Protein AF-A0A5P9HQ64-F1 (afdb_monomer_lite)

Sequence (130 aa):
MGKFKMFSIVISSLVLLVIVGFGIFNWFSKGFIDLNAMFAGAIAVGWLFNALTWGDINGDETKDELDKHIQTQSAKIGYFILMTLAFLILVITEGVGNLNDIQNVPLAVVVFLSLAVLPVTEFFYARKFR

Radius of gyration: 19.6 Å; chains: 1; bounding box: 59×18×57 Å

Secondary structure (DSSP, 8-state):
--HHHHHHHHHHHHHHHHHHHHHHHHHHHHSS--HHHHHHHHHHHHHHHHHHHT-SSS--SS--HHHHHHHHHHHHHHHHHHHHHHHHHHHHHHTSS-GGG-S-HHHHHHHHHHHHHHHHHHHHHHTT--

pLDDT: mean 86.9, std 10.73, range [52.25, 96.81]

Foldseek 3Di:
DDPQLVVQLVVLVVQLCVLVVVQVVCCVPVVDGDPVSVVSNVVSVVSNVCSVVQVDPVHDPPCDPVNVVCVVVVVVVVLVVVLVVLVVVQCVVQPPPDPVSRPPVVSVVVNVVSVVVVVVVVVVVVVVVD

Structure (mmCIF, N/CA/C/O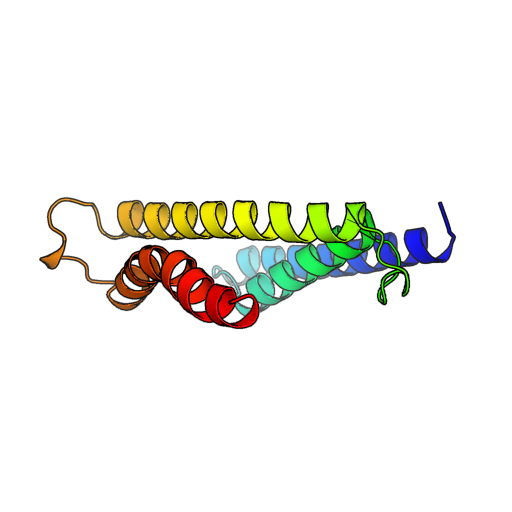 backbone):
data_AF-A0A5P9HQ64-F1
#
_entry.id   AF-A0A5P9HQ64-F1
#
loop_
_atom_site.group_PDB
_atom_site.id
_atom_site.type_symbol
_atom_site.label_atom_id
_atom_site.label_alt_id
_atom_site.label_comp_id
_atom_site.label_asym_id
_atom_site.label_entity_id
_atom_site.label_seq_id
_atom_site.pdbx_PDB_ins_code
_atom_site.Cartn_x
_atom_site.Cartn_y
_atom_site.Cartn_z
_atom_site.occupancy
_atom_site.B_iso_or_equiv
_atom_site.auth_seq_id
_atom_site.auth_comp_id
_atom_site.auth_asym_id
_atom_site.auth_atom_id
_atom_site.pdbx_PDB_model_num
ATOM 1 N N . MET A 1 1 ? -3.691 10.410 26.254 1.00 58.62 1 MET A N 1
ATOM 2 C CA . MET A 1 1 ? -3.424 9.267 25.353 1.00 58.62 1 MET A CA 1
ATOM 3 C C . MET A 1 1 ? -3.371 8.009 26.205 1.00 58.62 1 MET A C 1
ATOM 5 O O . MET A 1 1 ? -2.627 8.008 27.179 1.00 58.62 1 MET A O 1
ATOM 9 N N . GLY A 1 2 ? -4.204 7.001 25.932 1.00 71.75 2 GLY A N 1
ATOM 10 C CA . GLY A 1 2 ? -4.198 5.761 26.718 1.00 71.75 2 GLY A CA 1
ATOM 11 C C . GLY A 1 2 ? -2.828 5.080 26.650 1.00 71.75 2 GLY A C 1
ATOM 12 O O . GLY A 1 2 ? -2.192 5.092 25.595 1.00 71.75 2 GLY A O 1
ATOM 13 N N . LYS A 1 3 ? -2.364 4.497 27.763 1.00 75.12 3 LYS A N 1
ATOM 14 C CA . LYS A 1 3 ? -1.051 3.826 27.838 1.00 75.12 3 LYS A CA 1
ATOM 15 C C . LYS A 1 3 ? -0.892 2.749 26.749 1.00 75.12 3 LYS A C 1
ATOM 17 O O . LYS A 1 3 ? 0.183 2.624 26.176 1.00 75.12 3 LYS A O 1
ATOM 22 N N . PHE A 1 4 ? -1.981 2.053 26.408 1.00 77.44 4 PHE A N 1
ATOM 23 C CA . PHE A 1 4 ? -2.025 1.039 25.349 1.00 77.44 4 PHE A CA 1
ATOM 24 C C . PHE A 1 4 ? -1.815 1.619 23.939 1.00 77.44 4 PHE A C 1
ATOM 26 O O . PHE A 1 4 ? -0.971 1.134 23.191 1.00 77.44 4 PHE A O 1
ATOM 33 N N . LYS A 1 5 ? -2.488 2.731 23.609 1.00 79.12 5 LYS A N 1
ATOM 34 C CA . LYS A 1 5 ? -2.316 3.433 22.325 1.00 79.12 5 LYS A CA 1
ATOM 35 C C . LYS A 1 5 ? -0.879 3.925 22.134 1.00 79.12 5 LYS A C 1
ATOM 37 O O . LYS A 1 5 ? -0.299 3.749 21.068 1.00 79.12 5 LYS A O 1
ATOM 42 N N . MET A 1 6 ? -0.287 4.511 23.178 1.00 85.25 6 MET A N 1
ATOM 43 C CA . MET A 1 6 ? 1.111 4.956 23.140 1.00 85.25 6 MET A CA 1
ATOM 44 C C . MET A 1 6 ? 2.072 3.776 22.942 1.00 85.25 6 MET A C 1
ATOM 46 O O . MET A 1 6 ? 2.972 3.862 22.112 1.00 85.25 6 MET A O 1
ATOM 50 N N . PHE A 1 7 ? 1.845 2.661 23.639 1.00 87.19 7 PHE A N 1
ATOM 51 C CA . PHE A 1 7 ? 2.634 1.441 23.471 1.00 87.19 7 PHE A CA 1
ATOM 52 C C . PHE A 1 7 ? 2.555 0.883 22.039 1.00 87.19 7 PHE A C 1
ATOM 54 O O . PHE A 1 7 ? 3.591 0.604 21.437 1.00 87.19 7 PHE A O 1
ATOM 61 N N . SER A 1 8 ? 1.352 0.798 21.460 1.00 86.00 8 SER A N 1
ATOM 62 C CA . SER A 1 8 ? 1.141 0.307 20.089 1.00 86.00 8 SER A CA 1
ATOM 63 C C . SER A 1 8 ? 1.824 1.189 19.032 1.00 86.00 8 SER A C 1
ATOM 65 O O . SER A 1 8 ? 2.453 0.691 18.096 1.00 86.00 8 SER A O 1
ATOM 67 N N . ILE A 1 9 ? 1.799 2.513 19.206 1.00 89.88 9 ILE A N 1
ATOM 68 C CA . ILE A 1 9 ? 2.496 3.442 18.302 1.00 89.88 9 ILE A CA 1
ATOM 69 C C . ILE A 1 9 ? 4.015 3.309 18.426 1.00 89.88 9 ILE A C 1
ATOM 71 O O . ILE A 1 9 ? 4.710 3.277 17.411 1.00 89.88 9 ILE A O 1
ATOM 75 N N . VAL A 1 10 ? 4.547 3.198 19.646 1.00 92.50 10 VAL A N 1
ATOM 76 C CA . VAL A 1 10 ? 5.993 3.031 19.859 1.00 92.50 10 VAL A CA 1
ATOM 77 C C . VAL A 1 10 ? 6.478 1.722 19.240 1.00 92.50 10 VAL A C 1
ATOM 79 O O . VAL A 1 10 ? 7.481 1.724 18.527 1.00 92.50 10 VAL A O 1
ATOM 82 N N . ILE A 1 11 ? 5.759 0.616 19.454 1.00 91.56 11 ILE A N 1
ATOM 83 C CA . ILE A 1 11 ? 6.191 -0.692 18.954 1.00 91.56 11 ILE A CA 1
ATOM 84 C C . ILE A 1 11 ? 6.116 -0.767 17.425 1.00 91.56 11 ILE A C 1
ATOM 86 O O . ILE A 1 11 ? 7.073 -1.205 16.793 1.00 91.56 11 ILE A O 1
ATOM 90 N N . SER A 1 12 ? 5.037 -0.263 16.816 1.00 91.38 12 SER A N 1
ATOM 91 C CA . SER A 1 12 ? 4.899 -0.219 15.353 1.00 91.38 12 SER A CA 1
ATOM 92 C C . SER A 1 12 ? 5.935 0.706 14.707 1.00 91.38 12 SER A C 1
ATOM 94 O O . SER A 1 12 ? 6.507 0.352 13.676 1.00 91.38 12 SER A O 1
ATOM 96 N N . SER A 1 13 ? 6.263 1.833 15.348 1.00 93.62 13 SER A N 1
ATOM 97 C CA . SER A 1 13 ? 7.334 2.732 14.895 1.00 93.62 13 SER A CA 1
ATOM 98 C C . SER A 1 13 ? 8.706 2.059 14.946 1.00 93.62 13 SER A C 1
ATOM 100 O O . SER A 1 13 ? 9.470 2.152 13.988 1.00 93.62 13 SER A O 1
ATOM 102 N N . LEU A 1 14 ? 9.022 1.352 16.037 1.00 95.50 14 LEU A N 1
ATOM 103 C CA . LEU A 1 14 ? 10.284 0.617 16.168 1.00 95.50 14 LEU A CA 1
ATOM 104 C C . LEU A 1 14 ? 10.406 -0.486 15.114 1.00 95.50 14 LEU A C 1
ATOM 106 O O . LEU A 1 14 ? 11.445 -0.596 14.467 1.00 95.50 14 LEU A O 1
ATOM 110 N N . VAL A 1 15 ? 9.341 -1.263 14.900 1.00 94.75 15 VAL A N 1
ATOM 111 C CA . VAL A 1 15 ? 9.304 -2.303 13.860 1.00 94.75 15 VAL A CA 1
ATOM 112 C C . VAL A 1 15 ? 9.555 -1.697 12.479 1.00 94.75 15 VAL A C 1
ATOM 114 O O . VAL A 1 15 ? 10.394 -2.203 11.734 1.00 94.75 15 VAL A O 1
ATOM 117 N N . LEU A 1 16 ? 8.893 -0.582 12.155 1.00 95.00 16 LEU A N 1
ATOM 118 C CA . LEU A 1 16 ? 9.096 0.109 10.885 1.00 95.00 16 LEU A CA 1
ATOM 119 C C . LEU A 1 16 ? 10.544 0.597 10.725 1.00 95.00 16 LEU A C 1
ATOM 121 O O . LEU A 1 16 ? 11.143 0.374 9.675 1.00 95.00 16 LEU A O 1
ATOM 125 N N . LEU A 1 17 ? 11.127 1.210 11.761 1.00 95.94 17 LEU A N 1
ATOM 126 C CA . LEU A 1 17 ? 12.514 1.687 11.734 1.00 95.94 17 LEU A CA 1
ATOM 127 C C . LEU A 1 17 ? 13.515 0.551 11.506 1.00 95.94 17 LEU A C 1
ATOM 129 O O . LEU A 1 17 ? 14.457 0.721 10.734 1.00 95.94 17 LEU A O 1
ATOM 133 N N . VAL A 1 18 ? 13.304 -0.610 12.132 1.00 95.31 18 VAL A N 1
ATOM 134 C CA . VAL A 1 18 ? 14.163 -1.786 11.935 1.00 95.31 18 VAL A CA 1
ATOM 135 C C . VAL A 1 18 ? 14.054 -2.308 10.504 1.00 95.31 18 VAL A C 1
ATOM 137 O O . VAL A 1 18 ? 15.081 -2.549 9.873 1.00 95.31 18 VAL A O 1
ATOM 140 N N . ILE A 1 19 ? 12.838 -2.445 9.964 1.00 94.44 19 ILE A N 1
ATOM 141 C CA . ILE A 1 19 ? 12.629 -2.955 8.600 1.00 94.44 19 ILE A CA 1
ATOM 142 C C . ILE A 1 19 ? 13.217 -1.996 7.561 1.00 94.44 19 ILE A C 1
ATOM 144 O O . ILE A 1 19 ? 13.936 -2.430 6.661 1.00 94.44 19 ILE A O 1
ATOM 148 N N . VAL A 1 20 ? 12.960 -0.693 7.700 1.00 92.56 20 VAL A N 1
ATOM 149 C CA . VAL A 1 20 ? 13.500 0.333 6.797 1.00 92.56 20 VAL A CA 1
ATOM 150 C C . VAL A 1 20 ? 15.021 0.397 6.913 1.00 92.56 20 VAL A C 1
ATOM 152 O O . VAL A 1 20 ? 15.707 0.385 5.893 1.00 92.56 20 VAL A O 1
ATOM 155 N N . GLY A 1 21 ? 15.564 0.396 8.133 1.00 92.50 21 GLY A N 1
ATOM 156 C CA . GLY A 1 21 ? 17.007 0.386 8.370 1.00 92.50 21 GLY A CA 1
ATOM 157 C C . GLY A 1 21 ? 17.689 -0.840 7.762 1.00 92.50 21 GLY A C 1
ATOM 158 O O . GLY A 1 21 ? 18.706 -0.703 7.085 1.00 92.50 21 GLY A O 1
ATOM 159 N N . PHE A 1 22 ? 17.098 -2.026 7.924 1.00 91.06 22 PHE A N 1
ATOM 160 C CA . PHE A 1 22 ? 17.583 -3.263 7.310 1.00 91.06 22 PHE A CA 1
ATOM 161 C C . PHE A 1 22 ? 17.500 -3.224 5.779 1.00 91.06 22 PHE A C 1
ATOM 163 O O . PHE A 1 22 ? 18.450 -3.620 5.103 1.00 91.06 22 PHE A O 1
ATOM 170 N N . GLY A 1 23 ? 16.400 -2.708 5.224 1.00 91.00 23 GLY A N 1
ATOM 171 C CA . GLY A 1 23 ? 16.227 -2.541 3.781 1.00 91.00 23 GLY A CA 1
ATOM 172 C C . GLY A 1 23 ? 17.269 -1.599 3.176 1.00 91.00 23 GLY A C 1
ATOM 173 O O . GLY A 1 23 ? 17.914 -1.951 2.190 1.00 91.00 23 GLY A O 1
ATOM 174 N N . ILE A 1 24 ? 17.498 -0.443 3.808 1.00 91.88 24 ILE A N 1
ATOM 175 C CA . ILE A 1 24 ? 18.533 0.520 3.404 1.00 91.88 24 ILE A CA 1
ATOM 176 C C . ILE A 1 24 ? 19.921 -0.119 3.516 1.00 91.88 24 ILE A C 1
ATOM 178 O O . ILE A 1 24 ? 20.705 -0.050 2.572 1.00 91.88 24 ILE A O 1
ATOM 182 N N . PHE A 1 25 ? 20.222 -0.787 4.631 1.00 91.81 25 PHE A N 1
ATOM 183 C CA . PHE A 1 25 ? 21.504 -1.463 4.827 1.00 91.81 25 PHE A CA 1
ATOM 184 C C . PHE A 1 25 ? 21.769 -2.527 3.753 1.00 91.81 25 PHE A C 1
ATOM 186 O O . PHE A 1 25 ? 22.867 -2.576 3.194 1.00 91.81 25 PHE A O 1
ATOM 193 N N . ASN A 1 26 ? 20.768 -3.349 3.426 1.00 88.88 26 ASN A N 1
ATOM 194 C CA . ASN A 1 26 ? 20.869 -4.333 2.350 1.00 88.88 26 ASN A CA 1
ATOM 195 C C . ASN A 1 26 ? 21.079 -3.662 0.994 1.00 88.88 26 ASN A C 1
ATOM 197 O O . ASN A 1 26 ? 21.903 -4.141 0.219 1.00 88.88 26 ASN A O 1
ATOM 201 N N . TRP A 1 27 ? 20.390 -2.554 0.723 1.00 91.12 27 TRP A N 1
ATOM 202 C CA . TRP A 1 27 ? 20.550 -1.833 -0.534 1.00 91.12 27 TRP A CA 1
ATOM 203 C C . TRP A 1 27 ? 21.978 -1.302 -0.705 1.00 91.12 27 TRP A C 1
ATOM 205 O O . TRP A 1 27 ? 22.603 -1.568 -1.730 1.00 91.12 27 TRP A O 1
ATOM 215 N N . PHE A 1 28 ? 22.538 -0.652 0.319 1.00 92.25 28 PHE A N 1
ATOM 216 C CA . PHE A 1 28 ? 23.923 -0.164 0.283 1.00 92.25 28 PHE A CA 1
ATOM 217 C C . PHE A 1 28 ? 24.962 -1.292 0.248 1.00 92.25 28 PHE A C 1
ATOM 219 O O . PHE A 1 28 ? 25.985 -1.156 -0.417 1.00 92.25 28 PHE A O 1
ATOM 226 N N . SER A 1 29 ? 24.716 -2.403 0.946 1.00 91.25 29 SER A N 1
ATOM 227 C CA . SER A 1 29 ? 25.704 -3.485 1.079 1.00 91.25 29 SER A CA 1
ATOM 228 C C . SER A 1 29 ? 25.689 -4.468 -0.090 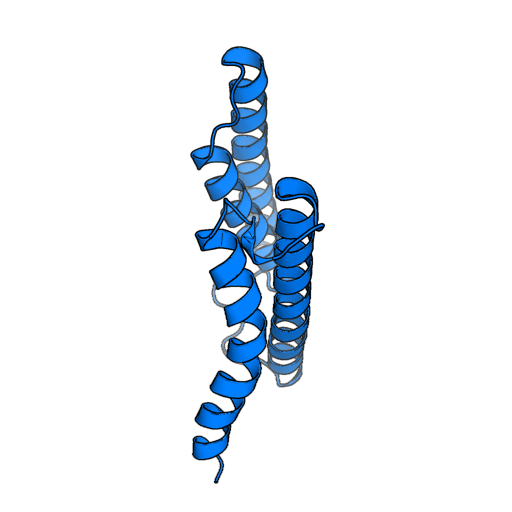1.00 91.25 29 SER A C 1
ATOM 230 O O . SER A 1 29 ? 26.729 -5.012 -0.451 1.00 91.25 29 SER A O 1
ATOM 232 N N . LYS A 1 30 ? 24.509 -4.743 -0.657 1.00 88.25 30 LYS A N 1
ATOM 233 C CA . LYS A 1 30 ? 24.304 -5.783 -1.679 1.00 88.25 30 LYS A CA 1
ATOM 234 C C . LYS A 1 30 ? 23.973 -5.212 -3.059 1.00 88.25 30 LYS A C 1
ATOM 236 O O . LYS A 1 30 ? 23.958 -5.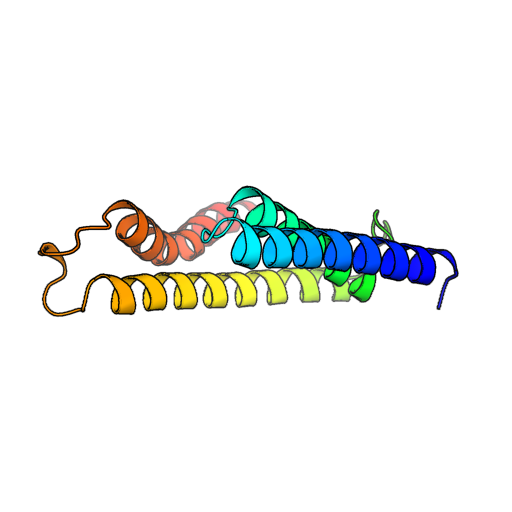965 -4.027 1.00 88.25 30 LYS A O 1
ATOM 241 N N . GLY A 1 31 ? 23.700 -3.910 -3.162 1.00 85.56 31 GLY A N 1
ATOM 242 C CA . GLY A 1 31 ? 23.452 -3.220 -4.430 1.00 85.56 31 GLY A CA 1
ATOM 243 C C . GLY A 1 31 ? 22.084 -3.489 -5.066 1.00 85.56 31 GLY A C 1
ATOM 244 O O . GLY A 1 31 ? 21.817 -2.974 -6.147 1.00 85.56 31 GLY A O 1
ATOM 245 N N . PHE A 1 32 ? 21.201 -4.253 -4.417 1.00 83.38 32 PHE A N 1
ATOM 246 C CA . PHE A 1 32 ? 19.833 -4.492 -4.879 1.00 83.38 32 PHE A CA 1
ATOM 247 C C . PHE A 1 32 ? 18.813 -4.173 -3.786 1.00 83.38 32 PHE A C 1
ATOM 249 O O . PHE A 1 32 ? 19.105 -4.252 -2.592 1.00 83.38 32 PHE A O 1
ATOM 256 N N . ILE A 1 33 ? 17.600 -3.822 -4.209 1.00 84.31 33 ILE A N 1
ATOM 257 C CA . ILE A 1 33 ? 16.481 -3.567 -3.305 1.00 84.31 33 ILE A CA 1
ATOM 258 C C . ILE A 1 33 ? 15.836 -4.905 -2.934 1.00 84.31 33 ILE A C 1
ATOM 260 O O . ILE A 1 33 ? 15.413 -5.669 -3.801 1.00 84.31 33 ILE A O 1
ATOM 264 N N . ASP A 1 34 ? 15.761 -5.189 -1.636 1.00 88.00 34 ASP A N 1
ATOM 265 C CA . ASP A 1 34 ? 15.133 -6.400 -1.113 1.00 88.00 34 ASP A CA 1
ATOM 266 C C . ASP A 1 34 ? 13.602 -6.249 -1.093 1.00 88.00 34 ASP A C 1
ATOM 268 O O . ASP A 1 34 ? 13.034 -5.546 -0.252 1.00 88.00 34 ASP A O 1
ATOM 272 N N . LEU A 1 35 ? 12.927 -6.927 -2.025 1.00 88.50 35 LEU A N 1
ATOM 273 C CA . LEU A 1 35 ? 11.465 -6.942 -2.139 1.00 88.50 35 LEU A CA 1
ATOM 274 C C . LEU A 1 35 ? 10.775 -7.444 -0.863 1.00 88.50 35 LEU A C 1
ATOM 276 O O . LEU A 1 35 ? 9.694 -6.955 -0.532 1.00 88.50 35 LEU A O 1
ATOM 280 N N . ASN A 1 36 ? 11.397 -8.360 -0.113 1.00 90.19 36 ASN A N 1
ATOM 281 C CA . ASN A 1 36 ? 10.828 -8.842 1.146 1.00 90.19 36 ASN A CA 1
ATOM 282 C C . ASN A 1 36 ? 10.810 -7.723 2.191 1.00 90.19 36 ASN A C 1
ATOM 284 O O . ASN A 1 36 ? 9.819 -7.554 2.902 1.00 90.19 36 ASN A O 1
ATOM 288 N N . ALA A 1 37 ? 11.876 -6.920 2.247 1.00 90.25 37 ALA A N 1
ATOM 289 C CA . ALA A 1 37 ? 11.947 -5.759 3.127 1.00 90.25 37 ALA A CA 1
ATOM 290 C C . ALA A 1 37 ? 10.948 -4.667 2.708 1.00 90.25 37 ALA A C 1
ATOM 292 O O . ALA A 1 37 ? 10.309 -4.069 3.573 1.00 90.25 37 ALA A O 1
ATOM 293 N N . MET A 1 38 ? 10.746 -4.442 1.401 1.00 90.94 38 MET A N 1
ATOM 294 C CA . MET A 1 38 ? 9.714 -3.514 0.909 1.00 90.94 38 MET A CA 1
ATOM 295 C C . MET A 1 38 ? 8.306 -3.965 1.304 1.00 90.94 38 MET A C 1
ATOM 297 O O . MET A 1 38 ? 7.514 -3.163 1.801 1.00 90.94 38 MET A O 1
ATOM 301 N N . PHE A 1 39 ? 8.000 -5.249 1.112 1.00 92.94 39 PHE A N 1
ATOM 302 C CA . PHE A 1 39 ? 6.700 -5.815 1.453 1.00 92.94 39 PHE A CA 1
ATOM 303 C C . PHE A 1 39 ? 6.433 -5.751 2.962 1.00 92.94 39 PHE A C 1
ATOM 305 O O . PHE A 1 39 ? 5.389 -5.255 3.390 1.00 92.94 39 PHE A O 1
ATOM 312 N N . ALA A 1 40 ? 7.406 -6.165 3.779 1.00 93.31 40 ALA A N 1
ATOM 313 C CA . ALA A 1 40 ? 7.323 -6.046 5.232 1.00 93.31 40 ALA A CA 1
ATOM 314 C C . ALA A 1 40 ? 7.180 -4.580 5.678 1.00 93.31 40 ALA A C 1
ATOM 316 O O . ALA A 1 40 ? 6.408 -4.280 6.589 1.00 93.31 40 ALA A O 1
ATOM 317 N N . GLY A 1 41 ? 7.871 -3.657 5.003 1.00 94.38 41 GLY A N 1
ATOM 318 C CA . GLY A 1 41 ? 7.776 -2.222 5.255 1.00 94.38 41 GLY A CA 1
ATOM 319 C C . GLY A 1 41 ? 6.371 -1.682 4.997 1.00 94.38 41 GLY A C 1
ATOM 320 O O . GLY A 1 41 ? 5.838 -0.957 5.833 1.00 94.38 41 GLY A O 1
ATOM 321 N N . ALA A 1 42 ? 5.729 -2.089 3.899 1.00 93.75 42 ALA A N 1
ATOM 322 C CA . ALA A 1 42 ? 4.352 -1.700 3.595 1.00 93.75 42 ALA A CA 1
ATOM 323 C C . ALA A 1 42 ? 3.363 -2.168 4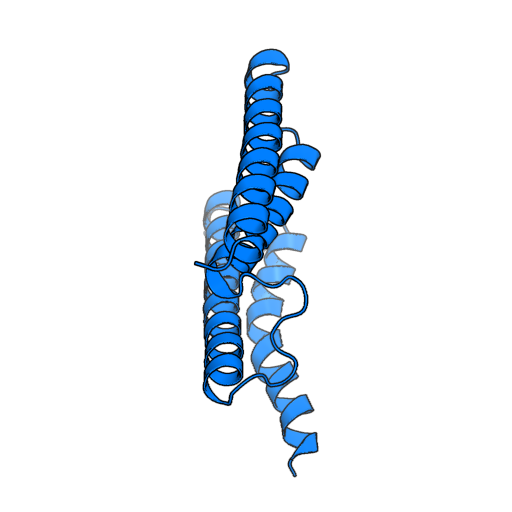.680 1.00 93.75 42 ALA A C 1
ATOM 325 O O . ALA A 1 42 ? 2.505 -1.392 5.109 1.00 93.75 42 ALA A O 1
ATOM 326 N N . ILE A 1 43 ? 3.518 -3.400 5.182 1.00 93.50 43 ILE A N 1
ATOM 327 C CA . ILE A 1 43 ? 2.711 -3.919 6.300 1.00 93.50 43 ILE A CA 1
ATOM 328 C C . ILE A 1 43 ? 2.957 -3.098 7.571 1.00 93.50 43 ILE A C 1
ATOM 330 O O . ILE A 1 43 ? 2.003 -2.685 8.231 1.00 93.50 43 ILE A O 1
ATOM 334 N N . ALA A 1 44 ? 4.221 -2.817 7.898 1.00 94.00 44 ALA A N 1
ATOM 335 C CA . ALA A 1 44 ? 4.586 -2.048 9.085 1.00 94.00 44 ALA A CA 1
ATOM 336 C C . ALA A 1 44 ? 4.041 -0.610 9.044 1.00 94.00 44 ALA A C 1
ATOM 338 O O . ALA A 1 44 ? 3.555 -0.114 10.061 1.00 94.00 44 ALA A O 1
ATOM 339 N N . VAL A 1 45 ? 4.043 0.037 7.872 1.00 94.44 45 VAL A N 1
ATOM 340 C CA . VAL A 1 45 ? 3.368 1.330 7.664 1.00 94.44 45 VAL A CA 1
ATOM 341 C C . VAL A 1 45 ? 1.869 1.187 7.929 1.00 94.44 45 VAL A C 1
ATOM 343 O O . VAL A 1 45 ? 1.311 1.974 8.691 1.00 94.44 45 VAL A O 1
ATOM 346 N N . GLY A 1 46 ? 1.221 0.161 7.371 1.00 92.12 46 GLY A N 1
ATOM 347 C CA . GLY A 1 46 ? -0.197 -0.113 7.620 1.00 92.12 46 GLY A CA 1
ATOM 348 C C . GLY A 1 46 ? -0.524 -0.247 9.111 1.00 92.12 46 GLY A C 1
ATOM 349 O O . GLY A 1 46 ? -1.478 0.365 9.592 1.00 92.12 46 GLY A O 1
ATOM 350 N N . TRP A 1 47 ? 0.298 -0.982 9.864 1.00 90.25 47 TRP A N 1
ATOM 351 C CA . TRP A 1 47 ? 0.146 -1.132 11.315 1.00 90.25 47 TRP A CA 1
ATOM 352 C C . TRP A 1 47 ? 0.372 0.168 12.081 1.00 90.25 47 TRP A C 1
ATOM 354 O O . TRP A 1 47 ? -0.409 0.481 12.978 1.00 90.25 47 TRP A O 1
ATOM 364 N N . LEU A 1 48 ? 1.392 0.950 11.720 1.00 92.75 48 LEU A N 1
ATOM 365 C CA . LEU A 1 48 ? 1.665 2.233 12.365 1.00 92.75 48 LEU A CA 1
ATOM 366 C C . LEU A 1 48 ? 0.497 3.207 12.184 1.00 92.75 48 LEU A C 1
ATOM 368 O O . LEU A 1 48 ? 0.017 3.784 13.158 1.00 92.75 48 LEU A O 1
ATOM 372 N N . PHE A 1 49 ? 0.004 3.368 10.955 1.00 91.38 49 PHE A N 1
ATOM 373 C CA . PHE A 1 49 ? -1.122 4.263 10.693 1.00 91.38 49 PHE A CA 1
ATOM 374 C C . PHE A 1 49 ? -2.417 3.757 11.334 1.00 91.38 49 PHE A C 1
ATOM 376 O O . PHE A 1 49 ? -3.175 4.561 11.871 1.00 91.38 49 PHE A O 1
ATOM 383 N N . ASN A 1 50 ? -2.637 2.440 11.390 1.00 88.12 50 ASN A N 1
ATOM 384 C CA . ASN A 1 50 ? -3.753 1.872 12.143 1.00 88.12 50 ASN A CA 1
ATOM 385 C C . ASN A 1 50 ? -3.662 2.202 13.648 1.00 88.12 50 ASN A C 1
ATOM 387 O O . ASN A 1 50 ? -4.638 2.678 14.231 1.00 88.12 50 ASN A O 1
ATOM 391 N N . ALA A 1 51 ? -2.483 2.043 14.257 1.00 87.38 51 ALA A N 1
ATOM 392 C CA . ALA A 1 51 ? -2.241 2.390 15.658 1.00 87.38 51 ALA A CA 1
ATOM 393 C C . ALA A 1 51 ? -2.383 3.903 15.928 1.00 87.38 51 ALA A C 1
ATOM 395 O O . ALA A 1 51 ? -2.880 4.305 16.983 1.00 87.38 51 ALA A O 1
ATOM 396 N N . LEU A 1 52 ? -1.990 4.757 14.978 1.00 88.44 52 LEU A N 1
ATOM 397 C CA . LEU A 1 52 ? -2.173 6.209 15.067 1.00 88.44 52 LEU A CA 1
ATOM 398 C C . LEU A 1 52 ? -3.658 6.593 15.044 1.00 88.44 52 LEU A C 1
ATOM 400 O O . LEU A 1 52 ? -4.113 7.340 15.920 1.00 88.44 52 LEU A O 1
ATOM 404 N N . THR A 1 53 ? -4.418 6.056 14.087 1.00 85.88 53 THR A N 1
ATOM 405 C CA . THR A 1 53 ? -5.847 6.351 13.934 1.00 85.88 53 THR A CA 1
ATOM 406 C C . THR A 1 53 ? -6.649 5.774 15.100 1.00 85.88 53 THR A C 1
ATOM 408 O O . THR A 1 53 ? -7.233 6.530 15.876 1.00 85.88 53 THR A O 1
ATOM 411 N N . TRP A 1 54 ? -6.601 4.457 15.297 1.00 82.06 54 TRP A N 1
ATOM 412 C CA . TRP A 1 54 ? -7.510 3.747 16.201 1.00 82.06 54 TRP A CA 1
ATOM 413 C C . TRP A 1 54 ? -6.891 3.485 17.573 1.00 82.06 54 TRP A C 1
ATOM 415 O O . TRP A 1 54 ? -7.535 3.701 18.593 1.00 82.06 54 TRP A O 1
ATOM 425 N N . GLY A 1 55 ? -5.608 3.124 17.638 1.00 65.88 55 GLY A N 1
ATOM 426 C CA . GLY A 1 55 ? -4.892 2.924 18.907 1.00 65.88 55 GLY A CA 1
ATOM 427 C C . GLY A 1 55 ? -5.294 1.695 19.724 1.00 65.88 55 GLY A C 1
ATOM 428 O O . GLY A 1 55 ? -4.617 1.398 20.707 1.00 65.88 55 GLY A O 1
ATOM 429 N N . ASP A 1 56 ? -6.332 0.982 19.295 1.00 64.88 56 ASP A N 1
ATOM 430 C CA . ASP A 1 56 ? -6.668 -0.374 19.702 1.00 64.88 56 ASP A CA 1
ATOM 431 C C . ASP A 1 56 ? -6.590 -1.276 18.465 1.00 64.88 56 ASP A C 1
ATOM 433 O O . ASP A 1 56 ? -7.079 -0.916 17.393 1.00 64.88 56 ASP A O 1
ATOM 437 N N . ILE A 1 57 ? -5.949 -2.432 18.614 1.00 52.25 57 ILE A N 1
ATOM 438 C CA . ILE A 1 57 ? -5.747 -3.412 17.540 1.00 52.25 57 ILE A CA 1
ATOM 439 C C . ILE A 1 57 ? -7.097 -4.043 17.155 1.00 52.25 57 ILE A C 1
ATOM 441 O O . ILE A 1 57 ? -7.278 -4.466 16.014 1.00 52.25 57 ILE A O 1
ATOM 445 N N . ASN A 1 58 ? -8.057 -4.052 18.087 1.00 52.75 58 ASN A N 1
ATOM 446 C CA . ASN A 1 58 ? -9.376 -4.646 17.884 1.00 52.75 58 ASN A CA 1
ATOM 447 C C . ASN A 1 58 ? -10.439 -3.642 17.407 1.00 52.75 58 ASN A C 1
ATOM 449 O O . ASN A 1 58 ? -11.473 -4.062 16.890 1.00 52.75 58 ASN A O 1
ATOM 453 N N . GLY A 1 59 ? -10.166 -2.332 17.493 1.00 52.59 59 GLY A N 1
ATOM 454 C CA . GLY A 1 59 ? -11.183 -1.293 17.314 1.00 52.59 59 GLY A CA 1
ATOM 455 C C . GLY A 1 59 ? -12.246 -1.359 18.415 1.00 52.59 59 GLY A C 1
ATOM 456 O O . GLY A 1 59 ? -12.532 -2.420 18.957 1.00 52.59 59 GLY A O 1
ATOM 457 N N . ASP A 1 60 ? -12.834 -0.225 18.777 1.00 52.28 60 ASP A N 1
ATOM 458 C CA . ASP A 1 60 ? -13.966 -0.241 19.705 1.00 52.28 60 ASP A CA 1
ATOM 459 C C . ASP A 1 60 ? -15.109 -1.061 19.067 1.00 52.28 60 ASP A C 1
ATOM 461 O O . ASP A 1 60 ? -15.457 -0.839 17.901 1.00 52.28 60 ASP A O 1
ATOM 465 N N . GLU A 1 61 ? -15.671 -2.046 19.781 1.00 55.03 61 GLU A N 1
ATOM 466 C CA . GLU A 1 61 ? -16.730 -2.925 19.242 1.00 55.03 61 GLU A CA 1
ATOM 467 C C . GLU A 1 61 ? -17.990 -2.125 18.856 1.00 55.03 61 GLU A C 1
ATOM 469 O O . GLU A 1 61 ? -18.763 -2.521 17.979 1.00 55.03 61 GLU A O 1
ATOM 474 N N . THR A 1 62 ? -18.147 -0.933 19.430 1.00 55.34 62 THR A N 1
ATOM 475 C CA . THR A 1 62 ? -19.110 0.089 19.021 1.00 55.34 62 THR A CA 1
ATOM 476 C C . THR A 1 62 ? -18.487 1.054 18.016 1.00 55.34 62 THR A C 1
ATOM 478 O O . THR A 1 62 ? -18.247 2.217 18.328 1.00 55.34 62 THR A O 1
ATOM 481 N N . LYS A 1 63 ? -18.239 0.587 16.785 1.00 61.22 63 LYS A N 1
ATOM 482 C CA . LYS A 1 63 ? -17.885 1.489 15.677 1.00 61.22 63 LYS A CA 1
ATOM 483 C C . 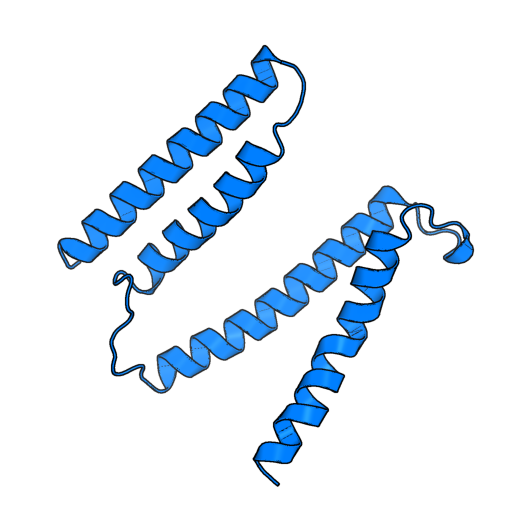LYS A 1 63 ? -19.037 2.450 15.409 1.00 61.22 63 LYS A C 1
ATOM 485 O O . LYS A 1 63 ? -20.071 2.040 14.864 1.00 61.22 63 LYS A O 1
ATOM 490 N N . ASP A 1 64 ? -18.821 3.705 15.776 1.00 74.88 64 ASP A N 1
ATOM 491 C CA . ASP A 1 64 ? -19.743 4.810 15.553 1.00 74.88 64 ASP A CA 1
ATOM 492 C C . ASP A 1 64 ? -20.015 4.998 14.045 1.00 74.88 64 ASP A C 1
ATOM 494 O O . ASP A 1 64 ? -19.252 4.546 13.177 1.00 74.88 64 ASP A O 1
ATOM 498 N N . GLU A 1 65 ? -21.115 5.664 13.701 1.00 80.00 65 GLU A N 1
ATOM 499 C CA . GLU A 1 65 ? -21.437 6.025 12.317 1.00 80.00 65 GLU A CA 1
ATOM 500 C C . GLU A 1 65 ? -20.298 6.828 11.673 1.00 80.00 65 GLU A C 1
ATOM 502 O O . GLU A 1 65 ? -19.980 6.628 10.494 1.00 80.00 65 GLU A O 1
ATOM 507 N N . LEU A 1 66 ? -19.625 7.665 12.470 1.00 82.00 66 LEU A N 1
ATOM 508 C CA . LEU A 1 66 ? -18.460 8.434 12.050 1.00 82.00 66 LEU A CA 1
ATOM 509 C C . LEU A 1 66 ? -17.294 7.533 11.610 1.00 82.00 66 LEU A C 1
ATOM 511 O O . LEU A 1 66 ? -16.707 7.763 10.551 1.00 82.00 66 LEU A O 1
ATOM 515 N N . ASP A 1 67 ? -16.996 6.467 12.351 1.00 82.62 67 ASP A N 1
ATOM 516 C CA . ASP A 1 67 ? -15.889 5.556 12.036 1.00 82.62 67 ASP A CA 1
ATOM 517 C C . ASP A 1 67 ? -16.146 4.782 10.743 1.00 82.62 67 ASP A C 1
ATOM 519 O O . ASP A 1 67 ? -15.258 4.633 9.894 1.00 82.62 67 ASP A O 1
ATOM 523 N N . LYS A 1 68 ? -17.392 4.331 10.548 1.00 84.00 68 LYS A N 1
ATOM 524 C CA . LYS A 1 68 ? -17.820 3.685 9.297 1.00 84.00 68 LYS A CA 1
ATOM 525 C C . LYS A 1 68 ? -17.732 4.646 8.117 1.00 84.00 68 LYS A C 1
ATOM 527 O O . LYS A 1 68 ? -17.312 4.240 7.027 1.00 84.00 68 LYS A O 1
ATOM 532 N N . HIS A 1 69 ? -18.097 5.911 8.322 1.00 87.75 69 HIS A N 1
ATOM 533 C CA . HIS A 1 69 ? -17.974 6.939 7.297 1.00 87.75 69 HIS A CA 1
ATOM 534 C C . HIS A 1 69 ? -16.506 7.164 6.909 1.00 87.75 69 HIS A C 1
ATOM 536 O O . HIS A 1 69 ? -16.179 7.101 5.721 1.00 87.75 69 HIS A O 1
ATOM 542 N N . ILE A 1 70 ? -15.609 7.323 7.889 1.00 87.50 70 ILE A N 1
ATOM 543 C CA . ILE A 1 70 ? -14.163 7.473 7.657 1.00 87.50 70 ILE A CA 1
ATOM 544 C C . ILE A 1 70 ? -13.610 6.268 6.891 1.00 87.50 70 ILE A C 1
ATOM 546 O O . ILE A 1 70 ? -12.911 6.446 5.891 1.00 87.50 70 ILE A O 1
ATOM 550 N N . GLN A 1 71 ? -13.939 5.041 7.308 1.00 88.00 71 GLN A N 1
ATOM 551 C CA . GLN A 1 71 ? -13.458 3.825 6.646 1.00 88.00 71 GLN A CA 1
ATOM 552 C C . GLN A 1 71 ? -13.935 3.739 5.188 1.00 88.00 71 GLN A C 1
ATOM 554 O O . GLN A 1 71 ? -13.158 3.402 4.297 1.00 88.00 71 GLN A O 1
ATOM 559 N N . THR A 1 72 ? -15.192 4.096 4.926 1.00 89.50 72 THR A N 1
ATOM 560 C CA . THR A 1 72 ? -15.765 4.052 3.573 1.00 89.50 72 THR A CA 1
ATOM 561 C C . THR A 1 72 ? -15.144 5.113 2.663 1.00 89.50 72 THR A C 1
ATOM 563 O O . THR A 1 72 ? -14.746 4.810 1.536 1.00 89.50 72 THR A O 1
ATOM 566 N N . GLN A 1 73 ? -15.016 6.354 3.146 1.00 92.62 73 GLN A N 1
ATOM 567 C CA . GLN A 1 73 ? -14.417 7.442 2.367 1.00 92.62 73 GLN A CA 1
ATOM 568 C C . GLN A 1 73 ? -12.930 7.195 2.104 1.00 92.62 73 GLN A C 1
ATOM 570 O O . GLN A 1 73 ? -12.476 7.329 0.968 1.00 92.62 73 GLN A O 1
ATOM 575 N N . SER A 1 74 ? -12.173 6.775 3.120 1.00 91.81 74 SER A N 1
ATOM 576 C CA . SER A 1 74 ? -10.746 6.466 2.963 1.00 91.81 74 SER A CA 1
ATOM 577 C C . SER A 1 74 ? -10.505 5.279 2.029 1.00 91.81 74 SER A C 1
ATOM 579 O O . SER A 1 74 ? -9.583 5.347 1.219 1.00 91.81 74 SER A O 1
ATOM 581 N N . ALA A 1 75 ? -11.353 4.244 2.049 1.00 91.88 75 ALA A N 1
ATOM 582 C CA . ALA A 1 75 ? -11.272 3.141 1.089 1.00 91.88 75 ALA A CA 1
ATOM 583 C C . ALA A 1 75 ? -11.496 3.619 -0.354 1.00 91.88 75 ALA A C 1
ATOM 585 O O . ALA A 1 75 ? -10.739 3.250 -1.253 1.00 91.88 75 ALA A O 1
ATOM 586 N N . LYS A 1 76 ? -12.487 4.493 -0.575 1.00 93.56 76 LYS A N 1
ATOM 587 C CA . LYS A 1 76 ? -12.757 5.080 -1.894 1.00 93.56 76 LYS A CA 1
ATOM 588 C C . LYS A 1 76 ? -11.597 5.953 -2.378 1.00 93.56 76 LYS A C 1
ATOM 590 O O . LYS A 1 76 ? -11.171 5.824 -3.522 1.00 93.56 76 LYS A O 1
ATOM 595 N N . ILE A 1 77 ? -11.055 6.811 -1.515 1.00 94.56 77 ILE A N 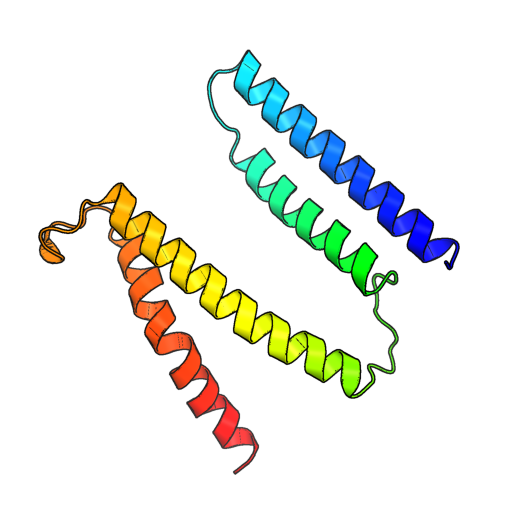1
ATOM 596 C CA . ILE A 1 77 ? -9.890 7.648 -1.840 1.00 94.56 77 ILE A CA 1
ATOM 597 C C . ILE A 1 77 ? -8.670 6.766 -2.139 1.00 94.56 77 ILE A C 1
ATOM 599 O O . ILE A 1 77 ? -8.014 6.953 -3.162 1.00 94.56 77 ILE A O 1
ATOM 603 N N . GLY A 1 78 ? -8.399 5.773 -1.289 1.00 94.06 78 GLY A N 1
ATOM 604 C CA . GLY A 1 78 ? -7.287 4.836 -1.451 1.00 94.06 78 GLY A CA 1
ATOM 605 C C . GLY A 1 78 ? -7.355 4.059 -2.765 1.00 94.06 78 GLY A C 1
ATOM 606 O O . GLY A 1 78 ? -6.338 3.920 -3.441 1.00 94.06 78 GLY A O 1
ATOM 607 N N . TYR A 1 79 ? -8.553 3.636 -3.177 1.00 94.75 79 TYR A N 1
ATOM 608 C CA . TYR A 1 79 ? -8.783 3.019 -4.482 1.00 94.75 79 TYR A CA 1
ATOM 609 C C . TYR A 1 79 ? -8.333 3.921 -5.638 1.00 94.75 79 TYR A C 1
ATOM 611 O O . TYR A 1 79 ? -7.547 3.494 -6.483 1.00 94.75 79 TYR A O 1
ATOM 619 N N . PHE A 1 80 ? -8.777 5.182 -5.660 1.00 95.19 80 PHE A N 1
ATOM 620 C CA . PHE A 1 80 ? -8.412 6.113 -6.731 1.00 95.19 80 PHE A CA 1
ATOM 621 C C . PHE A 1 80 ? -6.925 6.483 -6.716 1.00 95.19 80 PHE A C 1
ATOM 623 O O . PHE A 1 80 ? -6.332 6.648 -7.784 1.00 95.19 80 PHE A O 1
ATOM 630 N N . ILE A 1 81 ? -6.301 6.565 -5.536 1.00 96.81 81 ILE A N 1
ATOM 631 C CA . ILE A 1 81 ? -4.850 6.762 -5.415 1.00 96.81 81 ILE A CA 1
ATOM 632 C C . ILE A 1 81 ? -4.103 5.571 -6.025 1.00 96.81 81 ILE A C 1
ATOM 634 O O . ILE A 1 81 ? -3.235 5.776 -6.870 1.00 96.81 81 ILE A O 1
ATOM 638 N N . LEU A 1 82 ? -4.457 4.336 -5.654 1.00 95.06 82 LEU A N 1
ATOM 639 C CA . LEU A 1 82 ? -3.821 3.128 -6.193 1.00 95.06 82 LEU A CA 1
ATOM 640 C C . LEU A 1 82 ? -4.013 3.004 -7.706 1.00 95.06 82 LEU A C 1
ATOM 642 O O . LEU A 1 82 ? -3.053 2.720 -8.418 1.00 95.06 82 LEU A O 1
ATOM 646 N N . MET A 1 83 ? -5.222 3.276 -8.200 1.00 95.44 83 MET A N 1
ATOM 647 C CA . MET A 1 83 ? -5.531 3.300 -9.630 1.00 95.44 83 MET A CA 1
ATOM 648 C C . MET A 1 83 ? -4.655 4.315 -10.376 1.00 95.44 83 MET A C 1
ATOM 650 O O . MET A 1 83 ? -4.055 3.988 -11.399 1.00 95.44 83 MET A O 1
ATOM 654 N N . THR A 1 84 ? -4.533 5.532 -9.839 1.00 95.94 84 THR A N 1
ATOM 655 C CA . THR A 1 84 ? -3.715 6.594 -10.443 1.00 95.94 84 THR A CA 1
ATOM 656 C C . THR A 1 84 ? -2.234 6.227 -10.429 1.00 95.94 84 THR A C 1
ATOM 658 O O . THR A 1 84 ? -1.560 6.391 -11.440 1.00 95.94 84 THR A O 1
ATOM 661 N N . LEU A 1 85 ? -1.718 5.686 -9.320 1.00 96.12 85 LEU A N 1
ATOM 662 C CA . LEU A 1 85 ? -0.325 5.244 -9.225 1.00 96.12 85 LEU A CA 1
ATOM 663 C C . LEU A 1 85 ? -0.022 4.101 -10.198 1.00 96.12 85 LEU A C 1
ATOM 665 O O . LEU A 1 85 ? 0.990 4.157 -10.889 1.00 96.12 85 LEU A O 1
ATOM 669 N N . ALA A 1 86 ? -0.899 3.099 -10.297 1.00 94.62 86 ALA A N 1
ATOM 670 C CA . ALA A 1 86 ? -0.734 1.996 -11.243 1.00 94.62 86 ALA A CA 1
ATOM 671 C C . ALA A 1 86 ? -0.713 2.498 -12.695 1.00 94.62 86 ALA A C 1
ATOM 673 O O . ALA A 1 86 ? 0.145 2.089 -13.477 1.00 94.62 86 ALA A O 1
ATOM 674 N N . PHE A 1 87 ? -1.610 3.430 -13.033 1.00 93.56 87 PHE A N 1
ATOM 675 C CA . PHE A 1 87 ? -1.627 4.074 -14.343 1.00 93.56 87 PHE A CA 1
ATOM 676 C C . PHE A 1 87 ? -0.335 4.857 -14.607 1.00 93.56 87 PHE A C 1
ATOM 678 O O . PHE A 1 87 ? 0.285 4.670 -15.649 1.00 93.56 87 PHE A O 1
ATOM 685 N N . LEU A 1 88 ? 0.120 5.681 -13.658 1.00 94.31 88 LEU A N 1
ATOM 686 C CA . LEU A 1 88 ? 1.363 6.446 -13.800 1.00 94.31 88 LEU A CA 1
ATOM 687 C C . LEU A 1 88 ? 2.582 5.539 -13.981 1.00 94.31 88 LEU A C 1
ATOM 689 O O . LEU A 1 88 ? 3.410 5.824 -14.842 1.00 94.31 88 LEU A O 1
ATOM 693 N N . ILE A 1 89 ? 2.684 4.447 -13.217 1.00 93.19 89 ILE A N 1
ATOM 694 C CA . ILE A 1 89 ? 3.774 3.475 -13.375 1.00 93.19 89 ILE A CA 1
ATOM 695 C C . ILE A 1 89 ? 3.755 2.918 -14.797 1.00 93.19 89 ILE A C 1
ATOM 697 O O . ILE A 1 89 ? 4.786 2.965 -15.454 1.00 93.19 89 ILE A O 1
ATOM 701 N N . LEU A 1 90 ? 2.596 2.481 -15.299 1.00 91.81 90 LEU A N 1
ATOM 702 C CA . LEU A 1 90 ? 2.470 1.956 -16.660 1.00 91.81 90 LEU A CA 1
ATOM 703 C C . LEU A 1 90 ? 2.909 2.979 -17.714 1.00 91.81 90 LEU A C 1
ATOM 705 O O . LEU A 1 90 ? 3.659 2.650 -18.628 1.00 91.81 90 LEU A O 1
ATOM 709 N N . VAL A 1 91 ? 2.469 4.230 -17.573 1.00 89.69 91 VAL A N 1
ATOM 710 C CA . VAL A 1 91 ? 2.814 5.324 -18.493 1.00 89.69 91 VAL A CA 1
ATOM 711 C C . VAL A 1 91 ? 4.321 5.592 -18.506 1.00 89.69 91 VAL A C 1
ATOM 713 O O . VAL A 1 91 ? 4.903 5.769 -19.577 1.00 89.69 91 VAL A O 1
ATOM 716 N N . ILE A 1 92 ? 4.946 5.615 -17.326 1.00 91.25 92 ILE A N 1
ATOM 717 C CA . ILE A 1 92 ? 6.377 5.894 -17.160 1.00 91.25 92 ILE A CA 1
ATOM 718 C C . ILE A 1 92 ? 7.228 4.723 -17.659 1.00 91.25 92 ILE A C 1
ATOM 720 O O . ILE A 1 92 ? 8.265 4.960 -18.275 1.00 91.25 92 ILE A O 1
ATOM 724 N N . THR A 1 93 ? 6.822 3.477 -17.395 1.00 89.62 93 THR A N 1
ATOM 725 C CA . THR A 1 93 ? 7.620 2.298 -17.761 1.00 89.62 93 THR A CA 1
ATOM 726 C C . THR A 1 93 ? 7.506 1.944 -19.235 1.00 89.62 93 THR A C 1
ATOM 728 O O . THR A 1 93 ? 8.506 1.554 -19.827 1.00 89.62 93 THR A O 1
ATOM 731 N N . GLU A 1 94 ? 6.320 2.080 -19.834 1.00 87.62 94 GLU A N 1
ATOM 732 C CA . GLU A 1 94 ? 6.076 1.607 -21.204 1.00 87.62 94 GLU A CA 1
ATOM 733 C C . GLU A 1 94 ? 6.264 2.694 -22.270 1.00 87.62 94 GLU A C 1
ATOM 735 O O . GLU A 1 94 ? 6.510 2.363 -23.423 1.00 87.62 94 GLU A O 1
ATOM 740 N N . GLY A 1 95 ? 6.180 3.984 -21.915 1.00 76.12 95 GLY A N 1
ATOM 741 C CA . GLY A 1 95 ? 6.318 5.080 -22.879 1.00 76.12 95 GLY A CA 1
ATOM 742 C C . GLY A 1 95 ? 5.145 5.116 -23.864 1.00 76.12 95 GLY A C 1
ATOM 743 O O . GLY A 1 95 ? 5.139 4.465 -24.904 1.00 76.12 95 GLY A O 1
ATOM 744 N N . VAL A 1 96 ? 4.109 5.882 -23.530 1.00 64.88 96 VAL A N 1
ATOM 745 C CA . VAL A 1 96 ? 2.790 5.809 -24.184 1.00 64.88 96 VAL A CA 1
ATOM 746 C C . VAL A 1 96 ? 2.803 6.402 -25.601 1.00 64.88 96 VAL A C 1
ATOM 748 O O . VAL A 1 96 ? 2.441 7.558 -25.807 1.00 64.88 96 VAL A O 1
ATOM 751 N N . GLY A 1 97 ? 3.215 5.606 -26.588 1.00 67.19 97 GLY A N 1
ATOM 752 C CA . GLY A 1 97 ? 3.034 5.886 -28.019 1.00 67.19 97 GLY A CA 1
ATOM 753 C C . GLY A 1 97 ? 1.936 5.031 -28.661 1.00 67.19 97 GLY A C 1
ATOM 754 O O . GLY A 1 97 ? 1.225 5.495 -29.549 1.00 67.19 97 GLY A O 1
ATOM 755 N N . ASN A 1 98 ? 1.764 3.794 -28.186 1.00 78.44 98 ASN A N 1
ATOM 756 C CA . ASN A 1 98 ? 0.817 2.816 -28.719 1.00 78.44 98 ASN A CA 1
ATOM 757 C C . ASN A 1 98 ? 0.498 1.757 -27.650 1.00 78.44 98 ASN A C 1
ATOM 759 O O . ASN A 1 98 ? 1.399 1.138 -27.093 1.00 78.44 98 ASN A O 1
ATOM 763 N N . LEU A 1 99 ? -0.790 1.528 -27.374 1.00 79.62 99 LEU A N 1
ATOM 764 C CA . LEU A 1 99 ? -1.233 0.560 -26.360 1.00 79.62 99 LEU A CA 1
ATOM 765 C C . LEU A 1 99 ? -0.913 -0.895 -26.736 1.00 79.62 99 LEU A C 1
ATOM 767 O O . LEU A 1 99 ? -0.818 -1.737 -25.848 1.00 79.62 99 LEU A O 1
ATOM 771 N N . ASN A 1 100 ? -0.737 -1.195 -28.026 1.00 82.81 100 ASN A N 1
ATOM 772 C CA . ASN A 1 100 ? -0.383 -2.543 -28.482 1.00 82.81 100 ASN A CA 1
ATOM 773 C C . ASN A 1 100 ? 1.091 -2.893 -28.242 1.00 82.81 100 ASN A C 1
ATOM 775 O O . ASN A 1 100 ? 1.441 -4.068 -28.287 1.00 82.81 100 ASN A O 1
ATOM 779 N N . ASP A 1 101 ? 1.935 -1.896 -27.972 1.00 84.75 101 ASP A N 1
ATOM 780 C CA . ASP A 1 101 ? 3.374 -2.100 -27.792 1.00 84.75 101 ASP A CA 1
ATOM 781 C C . ASP A 1 101 ? 3.749 -2.332 -26.316 1.00 84.75 101 ASP A C 1
ATOM 783 O O . ASP A 1 101 ? 4.914 -2.590 -26.009 1.00 84.75 101 ASP A O 1
ATOM 787 N N . ILE A 1 102 ? 2.759 -2.299 -25.410 1.00 87.38 102 ILE A N 1
ATOM 788 C CA . ILE A 1 102 ? 2.940 -2.540 -23.975 1.00 87.38 102 ILE A CA 1
ATOM 789 C C . ILE A 1 102 ? 3.507 -3.946 -23.745 1.00 87.38 102 ILE A C 1
ATOM 791 O O . ILE A 1 102 ? 2.858 -4.955 -24.031 1.00 87.38 102 ILE A O 1
ATOM 795 N N . GLN A 1 103 ? 4.699 -4.007 -23.159 1.00 88.25 103 GLN A N 1
ATOM 796 C CA . GLN A 1 103 ? 5.370 -5.251 -22.789 1.00 88.25 103 GLN A CA 1
ATOM 797 C C . GLN A 1 103 ? 4.903 -5.746 -21.418 1.00 88.25 103 GLN A C 1
ATOM 799 O O . GLN A 1 103 ? 4.746 -6.951 -21.204 1.00 88.25 103 GLN A O 1
ATOM 804 N N . ASN A 1 104 ? 4.626 -4.833 -20.481 1.00 90.31 104 ASN A N 1
ATOM 805 C CA . ASN A 1 104 ? 4.143 -5.189 -19.147 1.00 90.31 104 ASN A CA 1
ATOM 806 C C . ASN A 1 104 ? 2.626 -5.446 -19.124 1.00 90.31 104 ASN A C 1
ATOM 808 O O . ASN A 1 104 ? 1.838 -4.726 -18.502 1.00 90.31 104 ASN A O 1
ATOM 812 N N . VAL A 1 105 ? 2.223 -6.520 -19.808 1.00 90.44 105 VAL A N 1
ATOM 813 C CA . VAL A 1 105 ? 0.827 -6.971 -19.902 1.00 90.44 105 VAL A CA 1
ATOM 814 C C . VAL A 1 105 ? 0.171 -7.154 -18.522 1.00 90.44 105 VAL A C 1
ATOM 816 O O . VAL A 1 105 ? -0.958 -6.688 -18.359 1.00 90.44 105 VAL A O 1
ATOM 819 N N . PRO A 1 106 ? 0.824 -7.751 -17.498 1.00 93.75 106 PRO A N 1
ATOM 820 C CA . PRO A 1 106 ? 0.218 -7.873 -16.171 1.00 93.75 106 PRO A CA 1
ATOM 821 C C . PRO A 1 106 ? -0.181 -6.527 -15.553 1.00 93.75 106 PRO A C 1
ATOM 823 O O . PRO A 1 106 ? -1.287 -6.402 -15.025 1.00 93.75 106 PRO A O 1
ATOM 826 N N . LEU A 1 107 ? 0.674 -5.502 -15.649 1.00 92.69 107 LEU A N 1
ATOM 827 C CA . LEU A 1 107 ? 0.366 -4.169 -15.125 1.00 92.69 107 LEU A CA 1
ATOM 828 C C . LEU A 1 107 ? -0.781 -3.507 -15.902 1.00 92.69 107 LEU A C 1
ATOM 830 O O . LEU A 1 107 ? -1.672 -2.915 -15.291 1.00 92.69 107 LEU A O 1
ATOM 834 N N . ALA A 1 108 ? -0.804 -3.658 -17.229 1.00 92.12 108 ALA A N 1
ATOM 835 C CA . ALA A 1 108 ? -1.890 -3.151 -18.068 1.00 92.12 108 ALA A CA 1
ATOM 836 C C . ALA A 1 108 ? -3.242 -3.760 -17.698 1.00 92.12 108 ALA A C 1
ATOM 838 O O . ALA A 1 108 ? -4.226 -3.039 -17.531 1.00 92.12 108 ALA A O 1
ATOM 839 N N . VAL A 1 109 ? -3.279 -5.076 -17.482 1.00 93.19 109 VAL A N 1
ATOM 840 C CA . VAL A 1 109 ? -4.487 -5.773 -17.029 1.00 93.19 109 VAL A CA 1
ATOM 841 C C . VAL A 1 109 ? -4.962 -5.226 -15.682 1.00 93.19 109 VAL A C 1
ATOM 843 O O . VAL A 1 109 ? -6.154 -4.966 -15.532 1.00 93.19 109 VAL A O 1
ATOM 846 N N . VAL A 1 110 ? -4.062 -4.988 -14.720 1.00 94.62 110 VAL A N 1
ATOM 847 C CA . VAL A 1 110 ? -4.426 -4.401 -13.416 1.00 94.62 110 VAL A CA 1
ATOM 848 C C . VAL A 1 110 ? -5.038 -3.008 -13.581 1.00 94.62 110 VAL A C 1
ATOM 850 O O . VAL A 1 110 ? -6.084 -2.733 -12.991 1.00 94.62 110 VAL A O 1
ATOM 853 N N . VAL A 1 111 ? -4.440 -2.151 -14.412 1.00 93.38 111 VAL A N 1
ATOM 854 C CA . VAL A 1 111 ? -4.963 -0.806 -14.693 1.00 93.38 111 VAL A CA 1
ATOM 855 C C . VAL A 1 111 ? -6.352 -0.882 -15.331 1.00 93.38 111 VAL A C 1
ATOM 857 O O . VAL A 1 111 ? -7.282 -0.242 -14.842 1.00 93.38 111 VAL A O 1
ATOM 860 N N . PHE A 1 112 ? -6.546 -1.703 -16.363 1.00 91.94 112 PHE A N 1
ATOM 861 C CA . PHE A 1 112 ? -7.849 -1.817 -17.026 1.00 91.94 112 PHE A CA 1
ATOM 862 C C . PHE A 1 112 ? -8.922 -2.424 -16.119 1.00 91.94 112 PHE A C 1
ATOM 864 O O . PHE A 1 112 ? -10.043 -1.916 -16.067 1.00 91.94 112 PHE A O 1
ATOM 871 N N . LEU A 1 113 ? -8.582 -3.457 -15.343 1.00 94.69 113 LEU A N 1
ATOM 872 C CA . LEU A 1 113 ? -9.501 -4.027 -14.359 1.00 94.69 113 LEU A CA 1
ATOM 873 C C . LEU A 1 113 ? -9.874 -2.999 -13.293 1.00 94.69 113 LEU A C 1
ATOM 875 O O . LEU A 1 113 ? -11.047 -2.904 -12.938 1.00 94.69 113 LEU A O 1
ATOM 879 N N . SER A 1 114 ? -8.929 -2.176 -12.835 1.00 93.81 114 SER A N 1
ATOM 880 C CA . SER A 1 114 ? -9.202 -1.118 -11.855 1.00 93.81 114 SER A CA 1
ATOM 881 C C . SER A 1 114 ? -10.176 -0.037 -12.348 1.00 93.81 114 SER A C 1
ATOM 883 O O . SER A 1 114 ? -10.670 0.738 -11.543 1.00 93.81 114 SER A O 1
ATOM 885 N N . LEU A 1 115 ? -10.540 0.013 -13.631 1.00 91.62 115 LEU A N 1
ATOM 886 C CA . LEU A 1 115 ? -11.647 0.860 -14.098 1.00 91.62 115 LEU A CA 1
ATOM 887 C C . LEU A 1 115 ? -13.011 0.171 -13.930 1.00 91.62 115 LEU A C 1
ATOM 889 O O . LEU A 1 115 ? -14.025 0.836 -13.727 1.00 91.62 115 LEU A O 1
ATOM 893 N N . ALA A 1 116 ? -13.039 -1.162 -13.986 1.00 94.31 116 ALA A N 1
ATOM 894 C CA . ALA A 1 116 ? -14.252 -1.972 -13.913 1.00 94.31 116 ALA A CA 1
ATOM 895 C C . ALA A 1 116 ? -14.583 -2.467 -12.493 1.00 94.31 116 ALA A C 1
ATOM 897 O O . ALA A 1 116 ? -15.755 -2.690 -12.193 1.00 94.31 116 ALA A O 1
ATOM 898 N N . VAL A 1 117 ? -13.592 -2.636 -11.607 1.00 94.94 117 VAL A N 1
ATOM 899 C CA . VAL A 1 117 ? -13.810 -3.207 -10.263 1.00 94.94 117 VAL A CA 1
ATOM 900 C C . VAL A 1 117 ? -14.854 -2.418 -9.469 1.00 94.94 117 VAL A C 1
ATOM 902 O O . VAL A 1 117 ? -15.789 -3.025 -8.946 1.00 94.94 117 VAL A O 1
ATOM 905 N N . LEU A 1 118 ? -14.744 -1.090 -9.385 1.00 92.56 118 LEU A N 1
ATOM 906 C CA . LEU A 1 118 ? -15.712 -0.276 -8.643 1.00 92.56 118 LEU A CA 1
ATOM 907 C C . LEU A 1 118 ? -17.157 -0.411 -9.173 1.00 92.56 118 LEU A C 1
ATOM 909 O O . LEU A 1 118 ? -18.010 -0.836 -8.398 1.00 92.56 118 LEU A O 1
ATOM 913 N N . PRO A 1 119 ? -17.474 -0.159 -10.460 1.00 91.75 119 PRO A N 1
ATOM 914 C CA . PRO A 1 119 ? -18.856 -0.277 -10.935 1.00 91.75 119 PRO A CA 1
ATOM 915 C C . PRO A 1 119 ? -19.397 -1.711 -10.861 1.00 91.75 119 PRO A C 1
ATOM 917 O O . PRO A 1 119 ? -20.577 -1.910 -10.575 1.00 91.75 119 PRO A O 1
ATOM 920 N N . VAL A 1 120 ? -18.554 -2.728 -11.073 1.00 94.94 120 VAL A N 1
ATOM 921 C CA . VAL A 1 120 ? -18.962 -4.134 -10.926 1.00 94.94 120 VAL A CA 1
ATOM 922 C C . VAL A 1 120 ? -19.293 -4.453 -9.467 1.00 94.94 120 VAL A C 1
ATOM 924 O O . VAL A 1 120 ? -20.340 -5.039 -9.188 1.00 94.94 120 VAL A O 1
ATOM 927 N N . THR A 1 121 ? -18.440 -4.055 -8.522 1.00 92.94 121 THR A N 1
ATOM 928 C CA . THR A 1 121 ? -18.700 -4.277 -7.091 1.00 92.94 121 THR A CA 1
ATOM 929 C C . THR A 1 121 ? -19.935 -3.517 -6.611 1.00 92.94 121 THR A C 1
ATOM 931 O O . THR A 1 121 ? -20.759 -4.106 -5.913 1.00 92.94 121 THR A O 1
ATOM 934 N N . GLU A 1 122 ? -20.134 -2.271 -7.047 1.00 92.50 122 GLU A N 1
ATOM 935 C CA . GLU A 1 122 ? -21.347 -1.494 -6.763 1.00 92.50 122 GLU A CA 1
ATOM 936 C C . GLU A 1 122 ? -22.602 -2.169 -7.330 1.00 92.50 122 GLU A C 1
ATOM 938 O O . GLU A 1 122 ? -23.605 -2.292 -6.624 1.00 92.50 122 GLU A O 1
ATOM 943 N N . PHE A 1 123 ? -22.543 -2.679 -8.564 1.00 93.31 123 PHE A N 1
ATOM 944 C CA . PHE A 1 123 ? -23.656 -3.391 -9.192 1.00 93.31 123 PHE A CA 1
ATOM 945 C C . PHE A 1 123 ? -24.091 -4.623 -8.389 1.00 93.31 123 PHE A C 1
ATOM 947 O O . PHE A 1 123 ? -25.287 -4.818 -8.148 1.00 93.31 123 PHE A O 1
ATOM 954 N N . PHE A 1 124 ? -23.140 -5.453 -7.954 1.00 94.56 124 PHE A N 1
ATOM 955 C CA . PHE A 1 124 ? -23.451 -6.633 -7.145 1.00 94.56 124 PHE A CA 1
ATOM 956 C C . PHE A 1 124 ? -23.907 -6.263 -5.732 1.00 94.56 124 PHE A C 1
ATOM 958 O O . PHE A 1 124 ? -24.858 -6.859 -5.226 1.00 94.56 124 PHE A O 1
ATOM 965 N N . TYR A 1 125 ? -23.276 -5.272 -5.103 1.00 90.88 125 TYR A N 1
ATOM 966 C CA . TYR A 1 125 ? -23.617 -4.864 -3.743 1.00 90.88 125 TYR A CA 1
ATOM 967 C C . TYR A 1 125 ? -25.001 -4.204 -3.663 1.00 90.88 125 TYR A C 1
ATOM 969 O O . TYR A 1 125 ? -25.766 -4.489 -2.740 1.00 90.88 125 TYR A O 1
ATOM 977 N N . ALA A 1 126 ? -25.380 -3.401 -4.662 1.00 92.19 126 ALA A N 1
ATOM 978 C CA . ALA A 1 126 ? -26.685 -2.743 -4.725 1.00 92.19 126 ALA A CA 1
ATOM 979 C C . ALA A 1 126 ? -27.865 -3.734 -4.734 1.00 92.19 126 ALA A C 1
ATOM 981 O O . ALA A 1 126 ? -28.929 -3.420 -4.203 1.00 92.19 126 ALA A O 1
ATOM 982 N N . ARG A 1 127 ? -27.678 -4.954 -5.262 1.00 89.56 127 ARG A N 1
ATOM 983 C CA . ARG A 1 127 ? -28.701 -6.019 -5.245 1.00 89.56 127 ARG A CA 1
ATOM 984 C C . ARG A 1 127 ? -29.038 -6.543 -3.850 1.00 89.56 127 ARG A C 1
ATOM 986 O O . ARG A 1 127 ? -30.011 -7.264 -3.708 1.00 89.56 127 ARG A O 1
ATOM 993 N N . LYS A 1 128 ? -28.241 -6.227 -2.828 1.00 87.06 128 LYS A N 1
ATOM 994 C CA . LYS A 1 128 ? -28.543 -6.601 -1.440 1.00 87.06 128 LYS A CA 1
ATOM 995 C C . LYS A 1 128 ? -29.542 -5.642 -0.775 1.00 87.06 128 LYS A C 1
ATOM 997 O O . LYS A 1 128 ? -30.124 -5.991 0.246 1.00 87.06 128 LYS A O 1
ATOM 1002 N N . PHE A 1 129 ? -29.720 -4.443 -1.332 1.00 82.25 129 PHE A N 1
ATOM 1003 C CA . PHE A 1 129 ? -30.584 -3.383 -0.790 1.00 82.25 129 PHE A CA 1
ATOM 1004 C C . PHE A 1 129 ? -31.843 -3.142 -1.634 1.00 82.25 129 PHE A C 1
ATOM 1006 O O . PHE A 1 129 ? -32.624 -2.244 -1.323 1.00 82.25 129 PHE A O 1
ATOM 1013 N N . ARG A 1 130 ? -32.017 -3.917 -2.707 1.00 60.28 130 ARG A N 1
ATOM 1014 C CA . ARG A 1 130 ? -33.186 -3.944 -3.588 1.00 60.28 130 ARG A CA 1
ATOM 1015 C C . ARG A 1 130 ? -33.806 -5.327 -3.537 1.00 60.28 130 ARG A C 1
ATOM 1017 O O . ARG A 1 130 ? -35.050 -5.383 -3.512 1.00 60.28 130 ARG A O 1
#